Protein AF-A0A7Y2I2S9-F1 (afdb_monomer_lite)

Sequence (109 aa):
MSASVAVYPDKTAVVYGEKRYSYKDFGERVYRVASALKKQGVGKGDKVAFICPNIPPMREAHCAVQLIGADDYQEDGIHRGRNHPHLWLDGGLWPPQCLRLA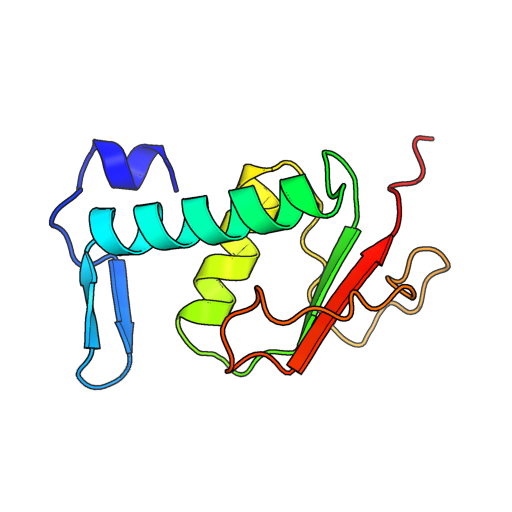ACPGTSG

Radius of gyration: 14.38 Å; chains: 1; bounding box: 27×27×43 Å

Secondary structure (DSSP, 8-state):
-HHHHHH-TTSEEEEETTEEEEHHHHHHHHHHHHHHHHHTT--TT-EEEEE--SSHHHHHHHHHHHHHT-EEE---TT---TT----B---TTS-TT--EEEEE-----

pLDDT: mean 75.86, std 15.79, range [36.81, 93.56]

Foldseek 3Di:
DVVCCVPFVQCFPDDDPPDTDGSVRLVVLLVLLLVVCVVVVDAAQKEKEWAADPDSLVVSNQSSCVVRNYHYDYPPPPDPDPRDFPAWDDDPSGDPGTDTMGIDHHPPD

Structure (mmCIF, N/CA/C/O backbone):
data_AF-A0A7Y2I2S9-F1
#
_entry.id   AF-A0A7Y2I2S9-F1
#
loop_
_atom_site.group_PDB
_atom_site.id
_atom_site.type_symbol
_atom_site.label_atom_id
_atom_site.label_alt_id
_atom_site.label_comp_id
_atom_site.label_asym_id
_atom_site.label_entity_id
_atom_site.label_seq_id
_atom_site.pdbx_PDB_ins_code
_atom_site.Cartn_x
_atom_site.Cartn_y
_atom_site.Cartn_z
_atom_site.occupancy
_atom_site.B_iso_or_equiv
_atom_site.auth_seq_id
_atom_site.auth_comp_id
_atom_site.auth_asym_id
_atom_site.auth_atom_id
_atom_site.pdbx_PDB_model_num
ATOM 1 N N . MET A 1 1 ? 8.669 6.430 -1.926 1.00 64.31 1 MET A N 1
ATOM 2 C CA . MET A 1 1 ? 8.002 5.562 -2.924 1.00 64.31 1 MET A CA 1
ATOM 3 C C . MET A 1 1 ? 7.232 6.356 -3.979 1.00 64.31 1 MET A C 1
ATOM 5 O O . MET A 1 1 ? 7.567 6.234 -5.147 1.00 64.31 1 MET A O 1
ATOM 9 N N . SER A 1 2 ? 6.230 7.163 -3.606 1.00 69.12 2 SER A N 1
ATOM 10 C CA . SER A 1 2 ? 5.318 7.834 -4.558 1.00 69.12 2 SER A CA 1
ATOM 11 C C . SER A 1 2 ? 6.021 8.680 -5.629 1.00 69.12 2 SER A C 1
ATOM 13 O O . SER A 1 2 ? 5.664 8.594 -6.799 1.00 69.12 2 SER A O 1
ATOM 15 N N . ALA A 1 3 ? 7.068 9.425 -5.262 1.00 74.25 3 ALA A N 1
ATOM 16 C CA . ALA A 1 3 ? 7.858 10.206 -6.216 1.00 74.25 3 ALA A CA 1
ATOM 17 C C . ALA A 1 3 ? 8.555 9.325 -7.272 1.00 74.25 3 ALA A C 1
ATOM 19 O O . ALA A 1 3 ? 8.518 9.633 -8.457 1.00 74.25 3 ALA A O 1
ATOM 20 N N . SER A 1 4 ? 9.145 8.194 -6.876 1.00 74.94 4 SER A N 1
ATOM 21 C CA . SER A 1 4 ? 9.841 7.292 -7.805 1.00 74.94 4 SER A CA 1
ATOM 22 C C . SER A 1 4 ? 8.884 6.596 -8.775 1.00 74.94 4 SER A C 1
ATOM 24 O O . SER A 1 4 ? 9.236 6.420 -9.936 1.00 74.94 4 SER A O 1
ATOM 26 N N . VAL A 1 5 ? 7.670 6.253 -8.324 1.00 78.00 5 VAL A N 1
ATOM 27 C CA . VAL A 1 5 ? 6.617 5.682 -9.184 1.00 78.00 5 VAL A CA 1
ATOM 28 C C . VAL A 1 5 ? 6.179 6.681 -10.255 1.00 78.00 5 VAL A C 1
ATOM 30 O O . VAL A 1 5 ? 6.017 6.300 -11.408 1.00 78.00 5 VAL A O 1
ATOM 33 N N . ALA A 1 6 ? 6.024 7.957 -9.892 1.00 77.69 6 ALA A N 1
ATOM 34 C CA . ALA A 1 6 ? 5.619 8.999 -10.832 1.00 77.69 6 ALA A CA 1
ATOM 35 C C . ALA A 1 6 ? 6.728 9.368 -11.832 1.00 77.69 6 ALA A C 1
ATOM 37 O O . ALA A 1 6 ? 6.441 9.652 -12.990 1.00 77.69 6 ALA A O 1
ATOM 38 N N . VAL A 1 7 ? 7.989 9.371 -11.390 1.00 85.06 7 VAL A N 1
ATOM 39 C CA . VAL A 1 7 ? 9.121 9.856 -12.198 1.00 85.06 7 VAL A CA 1
ATOM 40 C C . VAL A 1 7 ? 9.756 8.745 -13.047 1.00 85.06 7 VAL A C 1
ATOM 42 O O . VAL A 1 7 ? 10.252 9.017 -14.137 1.00 85.06 7 VAL A O 1
ATOM 45 N N . TYR A 1 8 ? 9.746 7.492 -12.581 1.00 87.19 8 TYR A N 1
ATOM 46 C CA . TYR A 1 8 ? 10.421 6.372 -13.250 1.00 87.19 8 TYR A CA 1
ATOM 47 C C . TYR A 1 8 ? 9.578 5.084 -13.284 1.00 87.19 8 TYR A C 1
ATOM 49 O O . TYR A 1 8 ? 10.077 4.036 -12.866 1.00 87.19 8 TYR A O 1
ATOM 57 N N . PRO A 1 9 ? 8.328 5.120 -13.780 1.00 83.06 9 PRO A N 1
ATOM 58 C CA . PRO A 1 9 ? 7.382 4.009 -13.651 1.00 83.06 9 PRO A CA 1
ATOM 59 C C . PRO A 1 9 ? 7.915 2.687 -14.216 1.00 83.06 9 PRO A C 1
ATOM 61 O O . PRO A 1 9 ? 7.784 1.657 -13.559 1.00 83.06 9 PRO A O 1
ATOM 64 N N . ASP A 1 10 ? 8.581 2.731 -15.373 1.00 89.75 10 ASP A N 1
ATOM 65 C CA . ASP A 1 10 ? 9.046 1.537 -16.091 1.00 89.75 10 ASP A CA 1
ATOM 66 C C . ASP A 1 10 ? 10.456 1.079 -15.680 1.00 89.75 10 ASP A C 1
ATOM 68 O O . ASP A 1 10 ? 10.917 0.013 -16.093 1.00 89.75 10 ASP A O 1
ATOM 72 N N . LYS A 1 11 ? 11.173 1.852 -14.846 1.00 89.75 11 LYS A N 1
ATOM 73 C CA . LYS A 1 11 ? 12.489 1.420 -14.352 1.00 89.75 11 LYS A CA 1
ATOM 74 C C . LYS A 1 11 ? 12.322 0.266 -13.373 1.00 89.75 11 LYS A C 1
ATOM 76 O O . LYS A 1 11 ? 11.401 0.248 -12.559 1.00 89.75 11 LYS A O 1
ATOM 81 N N . THR A 1 12 ? 13.255 -0.681 -13.406 1.00 90.75 12 THR A N 1
ATOM 82 C CA . THR A 1 12 ? 13.287 -1.780 -12.438 1.00 90.75 12 THR A CA 1
ATOM 83 C C . THR A 1 12 ? 13.515 -1.242 -11.023 1.00 90.75 12 THR A C 1
ATOM 85 O O . THR A 1 12 ? 14.522 -0.587 -10.761 1.00 90.75 12 THR A O 1
ATOM 88 N N . ALA A 1 13 ? 12.584 -1.539 -10.119 1.00 86.06 13 ALA A N 1
ATOM 89 C CA . ALA A 1 13 ? 12.641 -1.178 -8.704 1.00 86.06 13 ALA A CA 1
ATOM 90 C C . ALA A 1 13 ? 13.165 -2.322 -7.833 1.00 86.06 13 ALA A C 1
ATOM 92 O O . ALA A 1 13 ? 13.884 -2.090 -6.864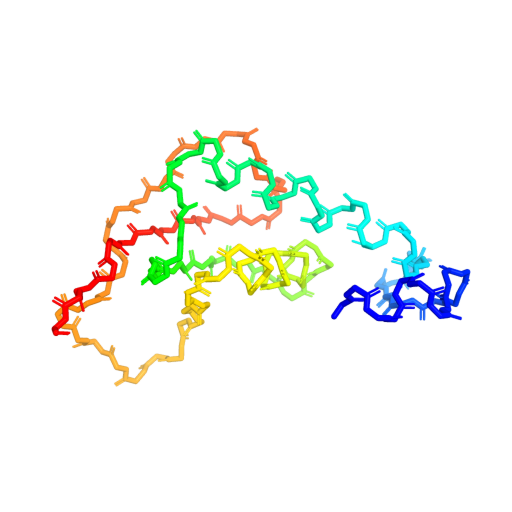 1.00 86.06 13 ALA A O 1
ATOM 93 N N . VAL A 1 14 ? 12.802 -3.563 -8.171 1.00 87.50 14 VAL A N 1
ATOM 94 C CA . VAL A 1 14 ? 13.159 -4.752 -7.392 1.00 87.50 14 VAL A CA 1
ATOM 95 C C . VAL A 1 14 ? 13.624 -5.862 -8.324 1.00 87.50 14 VAL A C 1
ATOM 97 O O . VAL A 1 14 ? 12.964 -6.168 -9.317 1.00 87.50 14 VAL A O 1
ATOM 100 N N . VAL A 1 15 ? 14.743 -6.489 -7.965 1.00 90.62 15 VAL A N 1
ATOM 101 C CA . VAL A 1 15 ? 15.258 -7.715 -8.583 1.00 90.62 15 VAL A CA 1
ATOM 102 C C . VAL A 1 15 ? 15.331 -8.783 -7.497 1.00 90.62 15 VAL A C 1
ATOM 104 O O . VAL A 1 15 ? 15.952 -8.563 -6.460 1.00 90.62 15 VAL A O 1
ATOM 107 N N . TYR A 1 16 ? 14.674 -9.921 -7.713 1.00 88.38 16 TYR A N 1
ATOM 108 C CA . TYR A 1 16 ? 14.673 -11.047 -6.781 1.00 88.38 16 TYR A CA 1
ATOM 109 C C . TYR A 1 16 ? 14.713 -12.369 -7.549 1.00 88.38 16 TYR A C 1
ATOM 111 O O . TYR A 1 16 ? 13.711 -12.798 -8.129 1.00 88.38 16 TYR A O 1
ATOM 119 N N . GLY A 1 17 ? 15.890 -13.000 -7.576 1.00 89.31 17 GLY A N 1
ATOM 120 C CA . GLY A 1 17 ? 16.172 -14.099 -8.498 1.00 89.31 17 GLY A CA 1
ATOM 121 C C . GLY A 1 17 ? 15.965 -13.642 -9.943 1.00 89.31 17 GLY A C 1
ATOM 122 O O . GLY A 1 17 ? 16.465 -12.596 -10.351 1.00 89.31 17 GLY A O 1
ATOM 123 N N . GLU A 1 18 ? 15.168 -14.391 -10.697 1.00 90.19 18 GLU A N 1
ATOM 124 C CA . GLU A 1 18 ? 14.802 -14.052 -12.079 1.00 90.19 18 GLU A CA 1
ATOM 125 C C . GLU A 1 18 ? 13.686 -13.001 -12.173 1.00 90.19 18 GLU A C 1
ATOM 127 O O . GLU A 1 18 ? 13.456 -12.417 -13.233 1.00 90.19 18 GLU A O 1
ATOM 132 N N . LYS A 1 19 ? 12.984 -12.728 -11.066 1.00 86.88 19 LYS A N 1
ATOM 133 C CA . LYS A 1 19 ? 11.858 -11.793 -11.056 1.00 86.88 19 LYS A CA 1
ATOM 134 C C . LYS A 1 19 ? 12.367 -10.360 -11.032 1.00 86.88 19 LYS A C 1
ATOM 136 O O . LYS A 1 19 ? 13.198 -9.989 -10.201 1.00 86.88 19 LYS A O 1
ATOM 141 N N . ARG A 1 20 ? 11.801 -9.540 -11.911 1.00 91.88 20 ARG A N 1
ATOM 142 C CA . ARG A 1 20 ? 12.037 -8.099 -11.985 1.00 91.88 20 ARG A CA 1
ATOM 143 C C . ARG A 1 20 ? 10.695 -7.394 -11.892 1.00 91.88 20 ARG A C 1
ATOM 145 O O . ARG A 1 20 ? 9.766 -7.767 -12.599 1.00 91.88 20 ARG A O 1
ATOM 152 N N . TYR A 1 21 ? 10.608 -6.394 -11.027 1.00 89.38 21 TYR A N 1
ATOM 153 C CA . TYR A 1 21 ? 9.428 -5.544 -10.898 1.00 89.38 21 TYR A CA 1
ATOM 154 C C . TYR A 1 21 ? 9.797 -4.120 -11.279 1.00 89.38 21 TYR A C 1
ATOM 156 O O . TYR A 1 21 ? 10.829 -3.608 -10.829 1.00 89.38 21 TYR A O 1
ATOM 164 N N . SER A 1 22 ? 8.960 -3.481 -12.092 1.00 93.56 22 SER A N 1
ATOM 165 C CA . SER A 1 22 ? 9.061 -2.044 -12.330 1.00 93.56 22 SER A CA 1
ATOM 166 C C . SER A 1 22 ? 8.644 -1.258 -11.078 1.00 93.56 22 SER A C 1
ATOM 168 O O . SER A 1 22 ? 8.022 -1.810 -10.162 1.00 93.56 22 SER A O 1
ATOM 170 N N . TYR A 1 23 ? 8.973 0.035 -11.008 1.00 90.25 23 TYR A N 1
ATOM 171 C CA . TYR A 1 23 ? 8.455 0.904 -9.944 1.00 90.25 23 TYR A CA 1
ATOM 172 C C . TYR A 1 23 ? 6.930 0.946 -9.945 1.00 90.25 23 TYR A C 1
ATOM 174 O O . TYR A 1 23 ? 6.339 0.973 -8.867 1.00 90.25 23 TYR A O 1
ATOM 182 N N . LYS A 1 24 ? 6.294 0.902 -11.120 1.00 90.06 24 LYS A N 1
ATOM 183 C CA . LYS A 1 24 ? 4.837 0.831 -11.234 1.00 90.06 24 LYS A CA 1
ATOM 184 C C . LYS A 1 24 ? 4.282 -0.441 -10.588 1.00 90.06 24 LYS A C 1
ATOM 186 O O . LYS A 1 24 ? 3.464 -0.336 -9.677 1.00 90.06 24 LYS A O 1
ATOM 191 N N . ASP A 1 25 ? 4.784 -1.616 -10.978 1.00 90.50 25 ASP A N 1
ATOM 192 C CA . ASP A 1 25 ? 4.323 -2.905 -10.430 1.00 90.50 25 ASP A CA 1
ATOM 193 C C . ASP A 1 25 ? 4.522 -2.966 -8.914 1.00 90.50 25 ASP A C 1
ATOM 195 O O . ASP A 1 25 ? 3.658 -3.412 -8.155 1.00 90.50 25 ASP A O 1
ATOM 199 N N . PHE A 1 26 ? 5.688 -2.506 -8.462 1.00 90.44 26 PHE A N 1
ATOM 200 C CA . PHE A 1 26 ? 6.035 -2.487 -7.052 1.00 90.44 26 PHE A CA 1
ATOM 201 C C . PHE A 1 26 ? 5.148 -1.510 -6.270 1.00 90.44 26 PHE A C 1
ATOM 203 O O . PHE A 1 26 ? 4.642 -1.854 -5.202 1.00 90.44 26 PHE A O 1
ATOM 210 N N . GLY A 1 27 ? 4.880 -0.328 -6.828 1.00 91.38 27 GLY A N 1
ATOM 211 C CA . GLY A 1 27 ? 3.970 0.662 -6.260 1.00 91.38 27 GLY A CA 1
ATOM 212 C C . GLY A 1 27 ? 2.545 0.130 -6.112 1.00 91.38 27 GLY A C 1
ATOM 213 O O . GLY A 1 27 ? 1.973 0.214 -5.028 1.00 91.38 27 GLY A O 1
ATOM 214 N N . GLU A 1 28 ? 1.981 -0.484 -7.153 1.00 91.94 28 GLU A N 1
ATOM 215 C CA . GLU A 1 28 ? 0.635 -1.080 -7.112 1.00 91.94 28 GLU A CA 1
ATOM 216 C C . GLU A 1 28 ? 0.505 -2.158 -6.026 1.00 91.94 28 GLU A C 1
ATOM 218 O O . GLU A 1 28 ? -0.518 -2.265 -5.344 1.00 91.94 28 GLU A O 1
ATOM 223 N N . ARG A 1 29 ? 1.557 -2.955 -5.823 1.00 90.81 29 ARG A N 1
ATOM 224 C CA . ARG A 1 29 ? 1.612 -3.953 -4.747 1.00 90.81 29 ARG A CA 1
ATOM 225 C C . ARG A 1 29 ? 1.646 -3.306 -3.367 1.00 90.81 29 ARG A C 1
ATOM 227 O O . ARG A 1 29 ? 0.844 -3.680 -2.513 1.00 90.81 29 ARG A O 1
ATOM 234 N N . VAL A 1 30 ? 2.481 -2.284 -3.178 1.00 91.69 30 VAL A N 1
ATOM 235 C CA . VAL A 1 30 ? 2.523 -1.488 -1.941 1.00 91.69 30 VAL A CA 1
ATOM 236 C C . VAL A 1 30 ? 1.155 -0.880 -1.625 1.00 91.69 30 VAL A C 1
ATOM 238 O O . VAL A 1 30 ? 0.691 -0.980 -0.490 1.00 91.69 30 VAL A O 1
ATOM 241 N N . TYR A 1 31 ? 0.463 -0.310 -2.616 1.00 91.56 31 TYR A N 1
ATOM 242 C CA . TYR A 1 31 ? -0.872 0.262 -2.417 1.00 91.56 31 TYR A CA 1
ATOM 243 C C . TYR A 1 31 ? -1.909 -0.783 -1.990 1.00 91.56 31 TYR A C 1
ATOM 245 O O . TYR A 1 31 ? -2.748 -0.493 -1.133 1.00 91.56 31 TYR A O 1
ATOM 253 N N . ARG A 1 32 ? -1.843 -2.008 -2.528 1.00 90.06 32 ARG A N 1
ATOM 254 C CA . ARG A 1 32 ? -2.722 -3.110 -2.100 1.00 90.06 32 ARG A CA 1
ATOM 255 C C . ARG A 1 32 ? -2.493 -3.489 -0.640 1.00 90.06 32 ARG A C 1
ATOM 257 O O . ARG A 1 32 ? -3.467 -3.600 0.103 1.00 90.06 32 ARG A O 1
ATOM 264 N N . VAL A 1 33 ? -1.235 -3.621 -0.217 1.00 88.00 33 VAL A N 1
ATOM 265 C CA . VAL A 1 33 ? -0.895 -3.918 1.185 1.00 88.00 33 VAL A CA 1
ATOM 266 C C . VAL A 1 33 ? -1.342 -2.778 2.103 1.00 88.00 33 VAL A C 1
ATOM 268 O O . VAL A 1 33 ? -2.011 -3.022 3.102 1.00 88.00 33 VAL A O 1
ATOM 271 N N . ALA A 1 34 ? -1.077 -1.524 1.731 1.00 89.56 34 ALA A N 1
ATOM 272 C CA . ALA A 1 34 ? -1.503 -0.354 2.498 1.00 89.56 34 ALA A CA 1
ATOM 273 C C . ALA A 1 34 ? -3.032 -0.280 2.652 1.00 89.56 34 ALA A C 1
ATOM 275 O O . ALA A 1 34 ? -3.540 0.035 3.727 1.00 89.56 34 ALA A O 1
ATOM 276 N N . SER A 1 35 ? -3.781 -0.600 1.591 1.00 89.88 35 SER A N 1
ATOM 277 C CA . SER A 1 35 ? -5.245 -0.670 1.644 1.00 89.88 35 SER A CA 1
ATOM 278 C C . SER A 1 35 ? -5.729 -1.778 2.581 1.00 89.88 35 SER A C 1
ATOM 280 O O . SER A 1 35 ? -6.661 -1.554 3.352 1.00 89.88 35 SER A O 1
ATOM 282 N N . ALA A 1 36 ? -5.089 -2.951 2.556 1.00 87.00 36 ALA A N 1
ATOM 283 C CA . ALA A 1 36 ? -5.412 -4.046 3.464 1.00 87.00 36 ALA A CA 1
ATOM 284 C C . ALA A 1 36 ? -5.143 -3.673 4.932 1.00 87.00 36 ALA A C 1
ATOM 286 O O . ALA A 1 36 ? -6.014 -3.889 5.769 1.00 87.00 36 ALA A O 1
ATOM 287 N N . LEU A 1 37 ? -4.002 -3.040 5.230 1.00 85.56 37 LEU A N 1
ATOM 288 C CA . LEU A 1 37 ? -3.669 -2.559 6.577 1.00 85.56 37 LEU A CA 1
ATOM 289 C C . LEU A 1 37 ? -4.701 -1.547 7.092 1.00 85.56 37 LEU A C 1
ATOM 291 O O . LEU A 1 37 ? -5.220 -1.705 8.194 1.00 85.56 37 LEU A O 1
ATOM 295 N N . LYS A 1 38 ? -5.088 -0.568 6.264 1.00 87.25 38 LYS A N 1
ATOM 296 C CA . LYS A 1 38 ? -6.146 0.393 6.622 1.00 87.25 38 LYS A CA 1
ATOM 297 C C . LYS A 1 38 ? -7.484 -0.28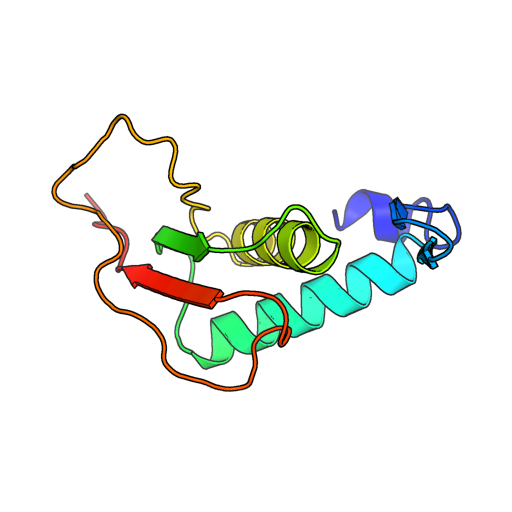3 6.916 1.00 87.25 38 LYS A C 1
ATOM 299 O O . LYS A 1 38 ? -8.176 0.117 7.845 1.00 87.25 38 LYS A O 1
ATOM 304 N N . LYS A 1 39 ? -7.858 -1.312 6.146 1.00 86.06 39 LYS A N 1
ATOM 305 C CA . LYS A 1 39 ? -9.093 -2.085 6.385 1.00 86.06 39 LYS A CA 1
ATOM 306 C C . LYS A 1 39 ? -9.068 -2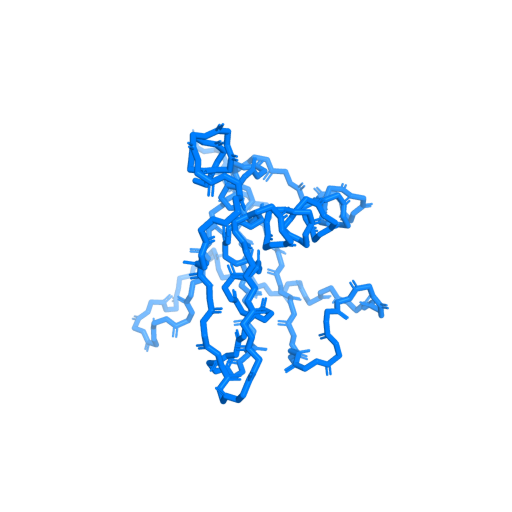.850 7.710 1.00 86.06 39 LYS A C 1
ATOM 308 O O . LYS A 1 39 ? -10.132 -3.120 8.250 1.00 86.06 39 LYS A O 1
ATOM 313 N N . GLN A 1 40 ? -7.883 -3.172 8.224 1.00 81.62 40 GLN A N 1
ATOM 314 C CA . GLN A 1 40 ? -7.687 -3.782 9.543 1.00 81.62 40 GLN A CA 1
ATOM 315 C C . GLN A 1 40 ? -7.614 -2.747 10.678 1.00 81.62 40 GLN A C 1
ATOM 317 O O . GLN A 1 40 ? -7.362 -3.108 11.821 1.00 81.62 40 GLN A O 1
ATOM 322 N N . GLY A 1 41 ? -7.831 -1.462 10.380 1.00 85.75 41 GLY A N 1
ATOM 323 C CA . GLY A 1 41 ? -7.817 -0.388 11.371 1.00 85.75 41 GLY A CA 1
ATOM 324 C C . GLY A 1 41 ? -6.436 0.198 11.655 1.00 85.75 41 GLY A C 1
ATOM 325 O O . GLY A 1 41 ? -6.344 1.083 12.495 1.00 85.75 41 GLY A O 1
ATOM 326 N N . VAL A 1 42 ? -5.389 -0.237 10.942 1.00 86.38 42 VAL A N 1
ATOM 327 C CA . VAL A 1 42 ? -4.045 0.330 11.099 1.00 86.38 42 VAL A CA 1
ATOM 328 C C . VAL A 1 42 ? -4.003 1.730 10.494 1.00 86.38 42 VAL A C 1
ATOM 330 O O . VAL A 1 42 ? -4.339 1.937 9.320 1.00 86.38 42 VAL A O 1
ATOM 333 N N . GLY A 1 43 ? -3.563 2.689 11.294 1.00 86.25 43 GLY A N 1
ATOM 334 C CA . GLY A 1 43 ? -3.523 4.097 10.953 1.00 86.25 43 GLY A CA 1
ATOM 335 C C . GLY A 1 43 ? -2.236 4.789 11.380 1.00 86.25 43 GLY A C 1
ATOM 336 O O . GLY A 1 43 ? -1.224 4.179 11.717 1.00 86.25 43 GLY A O 1
ATOM 337 N N . LYS A 1 44 ? -2.277 6.119 11.316 1.00 88.62 44 LYS A N 1
ATOM 338 C CA . LYS A 1 44 ? -1.129 6.962 11.635 1.00 88.62 44 LYS A CA 1
ATOM 339 C C . LYS A 1 44 ? -0.725 6.793 13.101 1.00 88.62 44 LYS A C 1
ATOM 341 O O . LYS A 1 44 ? -1.566 6.943 13.980 1.00 88.62 44 LYS A O 1
ATOM 346 N N . GLY A 1 45 ? 0.566 6.581 13.342 1.00 84.50 45 GLY A N 1
ATOM 347 C CA . GLY A 1 45 ? 1.136 6.421 14.682 1.00 84.50 45 GLY A CA 1
ATOM 348 C C . GLY A 1 45 ? 1.041 5.007 15.255 1.00 84.50 45 GLY A C 1
ATOM 349 O O . GLY A 1 45 ? 1.701 4.732 16.254 1.00 84.50 45 GLY A O 1
ATOM 350 N N . ASP A 1 46 ? 0.291 4.098 14.627 1.00 84.38 46 ASP A N 1
ATOM 351 C CA . ASP A 1 46 ? 0.305 2.691 15.024 1.00 84.38 46 ASP A CA 1
ATOM 352 C C . ASP A 1 46 ? 1.676 2.083 14.763 1.00 84.38 46 ASP A C 1
ATOM 354 O O . ASP A 1 46 ? 2.313 2.375 13.752 1.00 84.38 46 ASP A O 1
ATOM 358 N N . LYS A 1 47 ? 2.122 1.209 15.663 1.00 82.19 47 LYS A N 1
ATOM 359 C CA . LYS A 1 47 ? 3.372 0.466 15.494 1.00 82.19 47 LYS A CA 1
ATOM 360 C C . LYS A 1 47 ? 3.066 -0.876 14.879 1.00 82.19 47 LYS A C 1
ATOM 362 O O . LYS A 1 47 ? 2.224 -1.597 15.406 1.00 82.19 47 LYS A O 1
ATOM 367 N N . VAL A 1 48 ? 3.754 -1.208 13.796 1.00 83.12 48 VAL A N 1
ATOM 368 C CA . VAL A 1 48 ? 3.480 -2.396 12.994 1.00 83.12 48 VAL A CA 1
ATOM 369 C C . VAL A 1 48 ? 4.751 -3.221 12.858 1.00 83.12 48 VAL A C 1
ATOM 371 O O . VAL A 1 48 ? 5.744 -2.722 12.345 1.00 83.12 48 VAL A O 1
ATOM 374 N N . ALA A 1 49 ? 4.714 -4.480 13.288 1.00 80.94 49 ALA A N 1
ATOM 375 C CA . ALA A 1 49 ? 5.818 -5.425 13.157 1.00 80.94 49 ALA A CA 1
ATOM 376 C C . ALA A 1 49 ? 5.476 -6.560 12.192 1.00 80.94 49 ALA A C 1
ATOM 378 O O . ALA A 1 49 ? 4.348 -7.062 12.179 1.00 80.94 49 ALA A O 1
ATOM 379 N N . PHE A 1 50 ? 6.475 -7.007 11.428 1.00 77.50 50 PHE A N 1
ATOM 380 C CA . PHE A 1 50 ? 6.354 -8.135 10.506 1.00 77.50 50 PHE A CA 1
ATOM 381 C C . PHE A 1 50 ? 7.470 -9.149 10.711 1.00 77.50 50 PHE A C 1
ATOM 383 O O . PHE A 1 50 ? 8.633 -8.789 10.872 1.00 77.50 50 PHE A O 1
ATOM 390 N N . ILE A 1 51 ? 7.126 -10.429 10.582 1.00 76.25 51 ILE A N 1
ATOM 391 C CA . ILE A 1 51 ? 8.105 -11.514 10.481 1.00 76.25 51 ILE A CA 1
ATOM 392 C C . ILE A 1 51 ? 8.064 -12.050 9.048 1.00 76.25 51 ILE A C 1
ATOM 394 O O . ILE A 1 51 ? 7.078 -12.659 8.629 1.00 76.25 51 ILE A O 1
ATOM 398 N N . CYS A 1 52 ? 9.122 -11.803 8.275 1.00 75.38 52 CYS A N 1
ATOM 399 C CA . CYS A 1 52 ? 9.227 -12.167 6.861 1.00 75.38 52 CYS A CA 1
ATOM 400 C C . CYS A 1 52 ? 10.674 -12.537 6.502 1.00 75.38 52 CYS A C 1
ATOM 402 O O . CYS A 1 52 ? 11.591 -11.899 7.020 1.00 75.38 52 CYS A O 1
ATOM 404 N N . PRO A 1 53 ? 10.919 -13.506 5.600 1.00 77.94 53 PRO A N 1
ATOM 405 C CA . PRO A 1 53 ? 12.222 -13.612 4.952 1.00 77.94 53 PRO A CA 1
ATOM 406 C C . PRO A 1 53 ? 12.535 -12.352 4.120 1.00 77.94 53 PRO A C 1
ATOM 408 O O . PRO A 1 53 ? 11.653 -11.563 3.789 1.00 77.94 53 PRO A O 1
ATOM 411 N N . ASN A 1 54 ? 13.797 -12.155 3.733 1.00 82.81 54 ASN A N 1
ATOM 412 C CA . ASN A 1 54 ? 14.190 -11.019 2.891 1.00 82.81 54 ASN A CA 1
ATOM 413 C C . ASN A 1 54 ? 13.765 -11.233 1.424 1.00 82.81 54 ASN A C 1
ATOM 415 O O . ASN A 1 54 ? 14.556 -11.636 0.570 1.00 82.81 54 ASN A O 1
ATOM 419 N N . ILE A 1 55 ? 12.482 -11.005 1.155 1.00 84.62 55 ILE A N 1
ATOM 420 C CA . ILE A 1 55 ? 11.808 -11.211 -0.133 1.00 84.62 55 ILE A CA 1
ATOM 421 C C . ILE A 1 55 ? 11.014 -9.957 -0.534 1.00 84.62 55 ILE A C 1
ATOM 423 O O . ILE A 1 55 ? 10.715 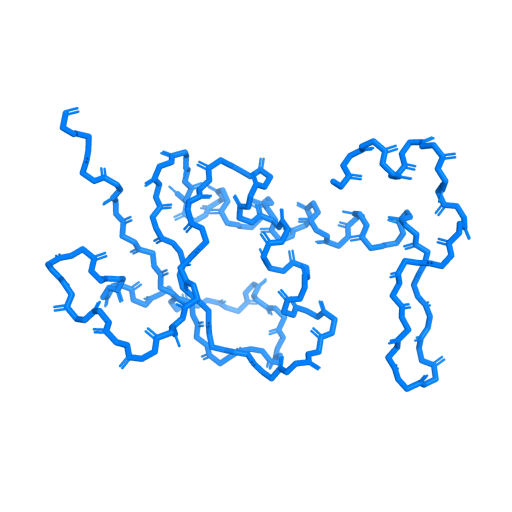-9.129 0.328 1.00 84.62 55 ILE A O 1
ATOM 427 N N . PRO A 1 56 ? 10.618 -9.784 -1.813 1.00 86.50 56 PRO A N 1
ATOM 428 C CA . PRO A 1 56 ? 9.903 -8.586 -2.264 1.00 86.50 56 PRO A CA 1
ATOM 429 C C . PRO A 1 56 ? 8.668 -8.224 -1.419 1.00 86.50 56 PRO A C 1
ATOM 431 O O . PRO A 1 56 ? 8.550 -7.054 -1.061 1.00 86.50 56 PRO A O 1
ATOM 434 N N . PRO A 1 57 ? 7.830 -9.186 -0.975 1.00 85.25 57 PRO A N 1
ATOM 435 C CA . PRO A 1 57 ? 6.743 -8.910 -0.036 1.00 85.25 57 PRO A CA 1
ATOM 436 C C . PRO A 1 57 ? 7.136 -8.187 1.256 1.00 85.25 57 PRO A C 1
ATOM 438 O O . PRO A 1 57 ? 6.383 -7.341 1.727 1.00 85.25 57 PRO A O 1
ATOM 441 N N . MET A 1 58 ? 8.320 -8.464 1.811 1.00 86.62 58 MET A N 1
ATOM 442 C CA . MET A 1 58 ? 8.840 -7.741 2.976 1.00 86.62 58 MET A CA 1
ATOM 443 C C . MET A 1 58 ? 9.047 -6.261 2.645 1.00 86.62 58 MET A C 1
ATOM 445 O O . MET A 1 58 ? 8.641 -5.374 3.386 1.00 86.62 58 MET A O 1
ATOM 449 N N . ARG A 1 59 ? 9.647 -5.966 1.488 1.00 88.00 59 ARG A N 1
ATOM 450 C CA . ARG A 1 59 ? 9.851 -4.579 1.051 1.00 88.00 59 ARG A CA 1
ATOM 451 C C . ARG A 1 59 ? 8.526 -3.873 0.758 1.00 88.00 59 ARG A C 1
ATOM 453 O O . ARG A 1 59 ? 8.405 -2.687 1.059 1.00 88.00 59 ARG A O 1
ATOM 460 N N . GLU A 1 60 ? 7.547 -4.594 0.209 1.00 89.19 60 GLU A N 1
ATOM 461 C CA . GLU A 1 60 ? 6.186 -4.090 -0.014 1.00 89.19 60 GLU A CA 1
ATOM 462 C C . GLU A 1 60 ? 5.523 -3.688 1.314 1.00 89.19 60 GLU A C 1
ATOM 464 O O . GLU A 1 60 ? 4.963 -2.597 1.412 1.00 89.19 60 GLU A O 1
ATOM 469 N N . ALA A 1 61 ? 5.653 -4.535 2.339 1.00 86.81 61 ALA A N 1
ATOM 470 C CA . ALA A 1 61 ? 5.151 -4.317 3.693 1.00 86.81 61 ALA A CA 1
ATOM 471 C C . ALA A 1 61 ? 5.710 -3.050 4.348 1.00 86.81 61 ALA A C 1
ATOM 473 O O . ALA A 1 61 ? 4.940 -2.166 4.725 1.00 86.81 61 ALA A O 1
ATOM 474 N N . HIS A 1 62 ? 7.038 -2.926 4.412 1.00 87.94 62 HIS A N 1
ATOM 475 C CA . HIS A 1 62 ? 7.708 -1.759 4.997 1.00 87.94 62 HIS A CA 1
ATOM 476 C C . HIS A 1 62 ? 7.269 -0.456 4.314 1.00 87.94 62 HIS A C 1
ATOM 478 O O . HIS A 1 62 ? 6.916 0.532 4.959 1.00 87.94 62 HIS A O 1
ATOM 484 N N . CYS A 1 63 ? 7.213 -0.466 2.978 1.00 90.06 63 CYS A N 1
ATOM 485 C CA . CYS A 1 63 ? 6.757 0.694 2.217 1.00 90.06 63 CYS A CA 1
ATOM 486 C C . CYS A 1 63 ? 5.277 1.011 2.468 1.00 90.06 63 CYS A C 1
ATOM 488 O O . CYS A 1 63 ? 4.908 2.183 2.498 1.00 90.06 63 CYS A O 1
ATOM 490 N N . ALA A 1 64 ? 4.431 -0.006 2.638 1.00 90.56 64 ALA A N 1
ATOM 491 C CA . ALA A 1 64 ? 3.011 0.173 2.910 1.00 90.56 64 ALA A CA 1
ATOM 492 C C . ALA A 1 64 ? 2.760 0.790 4.291 1.00 90.56 64 ALA A C 1
ATOM 494 O O . ALA A 1 64 ? 1.930 1.689 4.397 1.00 90.56 64 ALA A O 1
ATOM 495 N N . VAL A 1 65 ? 3.499 0.370 5.321 1.00 89.38 65 VAL A N 1
ATOM 496 C CA . VAL A 1 65 ? 3.413 0.948 6.675 1.00 89.38 65 VAL A CA 1
ATOM 497 C C . VAL A 1 65 ? 3.790 2.423 6.673 1.00 89.38 65 VAL A C 1
ATOM 499 O O . VAL A 1 65 ? 3.012 3.267 7.120 1.00 89.38 65 VAL A O 1
ATOM 502 N N . GLN A 1 66 ? 4.920 2.754 6.051 1.00 89.62 66 GLN A N 1
ATOM 503 C CA . GLN A 1 66 ? 5.350 4.146 5.908 1.00 89.62 66 GLN A CA 1
ATOM 504 C C . GLN A 1 66 ? 4.330 4.974 5.113 1.00 89.62 66 GLN A C 1
ATOM 506 O O . GLN A 1 66 ? 4.064 6.129 5.439 1.00 89.62 66 GLN A O 1
ATOM 511 N N . LEU A 1 67 ? 3.709 4.381 4.086 1.00 90.69 67 LEU A N 1
ATOM 512 C CA . LEU A 1 67 ? 2.704 5.052 3.262 1.00 90.69 67 LEU A CA 1
ATOM 513 C C . LEU A 1 67 ? 1.426 5.404 4.040 1.00 90.69 67 LEU A C 1
ATOM 515 O O . LEU A 1 67 ? 0.786 6.410 3.729 1.00 90.69 67 LEU A O 1
ATOM 519 N N . ILE A 1 68 ? 1.032 4.596 5.028 1.00 90.06 68 ILE A N 1
ATOM 520 C CA . ILE A 1 68 ? -0.150 4.869 5.862 1.00 90.06 68 ILE A CA 1
ATOM 521 C C . ILE A 1 68 ? 0.167 5.739 7.088 1.00 90.06 68 ILE A C 1
ATOM 523 O O . ILE A 1 68 ? -0.750 6.090 7.829 1.00 90.06 68 ILE A O 1
ATOM 527 N N . GLY A 1 69 ? 1.432 6.137 7.264 1.00 87.81 69 GLY A N 1
ATOM 528 C CA . GLY A 1 69 ? 1.894 6.959 8.384 1.00 87.81 69 GLY A CA 1
ATOM 529 C C . GLY A 1 69 ? 2.026 6.192 9.700 1.00 87.81 69 GLY A C 1
ATOM 530 O O . GLY A 1 69 ? 2.035 6.816 10.760 1.00 87.81 69 GLY A O 1
ATOM 531 N N . ALA A 1 70 ? 2.070 4.864 9.628 1.00 87.56 70 ALA A N 1
ATOM 532 C CA . ALA A 1 70 ? 2.358 3.995 10.757 1.00 87.56 70 ALA A CA 1
ATOM 533 C C . ALA A 1 70 ? 3.879 3.867 10.952 1.00 87.56 70 ALA A C 1
ATOM 535 O O . ALA A 1 70 ? 4.664 4.084 10.022 1.00 87.56 70 ALA A O 1
ATOM 536 N N . ASP A 1 71 ? 4.280 3.510 12.166 1.00 84.50 71 ASP A N 1
ATOM 537 C CA . ASP A 1 71 ? 5.662 3.243 12.535 1.00 84.50 71 ASP A CA 1
ATOM 538 C C . ASP A 1 71 ? 6.005 1.793 12.192 1.00 84.50 71 ASP A C 1
ATOM 540 O O . ASP A 1 71 ? 5.436 0.844 12.736 1.00 84.50 71 ASP A O 1
ATOM 544 N N . ASP A 1 72 ? 6.969 1.626 11.300 1.00 80.19 72 ASP A N 1
ATOM 545 C CA . ASP A 1 72 ? 7.526 0.328 10.940 1.00 80.19 72 ASP A CA 1
ATOM 546 C C . ASP A 1 72 ? 8.469 -0.155 12.046 1.00 80.19 72 ASP A C 1
ATOM 548 O O . ASP A 1 72 ? 9.536 0.420 12.270 1.00 80.19 72 ASP A O 1
ATOM 552 N N . TYR A 1 73 ? 8.041 -1.180 12.778 1.00 71.56 73 TYR A N 1
ATOM 553 C CA . TYR A 1 73 ? 8.798 -1.803 13.851 1.00 71.56 73 TYR A CA 1
ATOM 554 C C . TYR A 1 73 ? 9.451 -3.078 13.324 1.00 71.56 73 TYR A C 1
ATOM 556 O O . TYR A 1 73 ? 8.868 -4.164 13.334 1.00 71.56 73 TYR A O 1
ATOM 564 N N . GLN A 1 74 ? 10.682 -2.946 12.842 1.00 63.16 74 GLN A N 1
ATOM 565 C CA . GLN A 1 74 ? 11.514 -4.107 12.576 1.00 63.16 74 GLN A CA 1
ATOM 566 C C . GLN A 1 74 ? 12.058 -4.622 13.915 1.00 63.16 74 GLN A C 1
ATOM 568 O O . GLN A 1 74 ? 12.558 -3.839 14.722 1.00 63.16 74 GLN A O 1
ATOM 573 N N . GLU A 1 75 ? 11.922 -5.926 14.175 1.00 54.84 75 GLU A N 1
ATOM 574 C CA . GLU A 1 75 ? 12.483 -6.578 15.365 1.00 54.84 75 GLU A CA 1
ATOM 575 C C . GLU A 1 75 ? 14.019 -6.567 15.297 1.00 54.84 75 GLU A C 1
ATOM 577 O O . GLU A 1 75 ? 14.671 -7.560 14.976 1.00 54.84 75 GLU A O 1
ATOM 582 N N . ASP A 1 76 ? 14.613 -5.422 15.608 1.00 43.47 76 ASP A N 1
ATOM 583 C CA . ASP A 1 76 ? 16.016 -5.305 15.959 1.00 43.47 76 ASP A CA 1
ATOM 584 C C . ASP A 1 76 ? 16.080 -5.733 17.428 1.00 43.47 76 ASP A C 1
ATOM 586 O O . ASP A 1 76 ? 15.620 -4.998 18.301 1.00 43.47 76 ASP A O 1
ATOM 590 N N . GLY A 1 77 ? 16.548 -6.957 17.700 1.00 40.38 77 GLY A N 1
ATOM 591 C CA . GLY A 1 77 ? 16.396 -7.702 18.965 1.00 40.38 77 GLY A CA 1
ATOM 592 C C . GLY A 1 77 ? 16.968 -7.096 20.265 1.00 40.38 77 GLY A C 1
ATOM 593 O O . GLY A 1 77 ? 17.433 -7.842 21.121 1.00 40.38 77 GLY A O 1
ATOM 594 N N . ILE A 1 78 ? 16.954 -5.774 20.442 1.00 39.28 78 ILE A N 1
ATOM 595 C CA . ILE A 1 78 ? 17.608 -5.027 21.522 1.00 39.28 78 ILE A CA 1
ATOM 596 C C . ILE A 1 78 ? 16.609 -4.234 22.395 1.00 39.28 78 ILE A C 1
ATOM 598 O O . ILE A 1 78 ? 16.938 -3.920 23.535 1.00 39.28 78 ILE A O 1
ATOM 602 N N . HIS A 1 79 ? 15.363 -3.974 21.970 1.00 44.34 79 HIS A N 1
ATOM 603 C CA . HIS A 1 79 ? 14.453 -3.098 22.735 1.00 44.34 79 HIS A CA 1
ATOM 604 C C . HIS A 1 79 ? 13.108 -3.735 23.109 1.00 44.34 79 HIS A C 1
ATOM 606 O O . HIS A 1 79 ? 12.084 -3.344 22.561 1.00 44.34 79 HIS A O 1
ATOM 612 N N . ARG A 1 80 ? 13.063 -4.639 24.103 1.00 46.34 80 ARG A N 1
ATOM 613 C CA . ARG A 1 80 ? 11.800 -5.069 24.756 1.00 46.34 80 ARG A CA 1
ATOM 614 C C . ARG A 1 80 ? 11.220 -3.951 25.641 1.00 46.34 80 ARG A C 1
ATOM 616 O O . ARG A 1 80 ? 11.415 -3.941 26.852 1.00 46.34 80 ARG A O 1
ATOM 623 N N . GLY A 1 81 ? 10.539 -2.979 25.037 1.00 50.22 81 GLY A N 1
ATOM 624 C CA . GLY A 1 81 ? 9.787 -1.927 25.737 1.00 50.22 81 GLY A CA 1
ATOM 625 C C . GLY A 1 81 ? 8.283 -2.221 25.876 1.00 50.22 81 GLY A C 1
ATOM 626 O O . GLY A 1 81 ? 7.745 -3.094 25.207 1.00 50.22 81 GLY A O 1
ATOM 627 N N . ARG A 1 82 ? 7.575 -1.433 26.702 1.00 53.44 82 ARG A N 1
ATOM 628 C CA . ARG A 1 82 ? 6.110 -1.508 26.941 1.00 53.44 82 ARG A CA 1
ATOM 629 C C . ARG A 1 82 ? 5.219 -1.277 25.701 1.00 53.44 82 ARG A C 1
ATOM 631 O O . ARG A 1 82 ? 4.019 -1.496 25.787 1.00 53.44 82 ARG A O 1
ATOM 638 N N . ASN A 1 83 ? 5.803 -0.879 24.569 1.00 56.03 83 ASN A N 1
ATOM 639 C CA . ASN A 1 83 ? 5.109 -0.537 23.320 1.00 56.03 83 ASN A CA 1
ATOM 640 C C . ASN A 1 83 ? 5.377 -1.563 22.202 1.00 56.03 83 ASN A C 1
ATOM 642 O O . ASN A 1 83 ? 5.396 -1.209 21.026 1.00 56.03 83 ASN A O 1
ATOM 646 N N . HIS A 1 84 ? 5.658 -2.812 22.581 1.00 58.69 84 HIS A N 1
ATOM 647 C CA . HIS A 1 84 ? 5.825 -3.918 21.641 1.00 58.69 84 HIS A CA 1
ATOM 648 C C . HIS A 1 84 ? 4.478 -4.327 21.029 1.00 58.69 84 HIS A C 1
ATOM 650 O O . HIS A 1 84 ? 3.502 -4.493 21.779 1.00 58.69 84 HIS A O 1
ATOM 656 N N . PRO A 1 85 ? 4.407 -4.539 19.704 1.00 59.72 85 PRO A N 1
ATOM 657 C CA . PRO A 1 85 ? 3.227 -5.104 19.066 1.00 59.72 85 PRO A CA 1
ATOM 658 C C . PRO A 1 85 ? 2.943 -6.508 19.621 1.00 59.72 85 PRO A C 1
ATOM 660 O O . PRO A 1 85 ? 3.673 -7.459 19.369 1.00 59.72 85 PRO A O 1
ATOM 663 N N . HIS A 1 86 ? 1.885 -6.641 20.417 1.00 55.06 86 HIS A 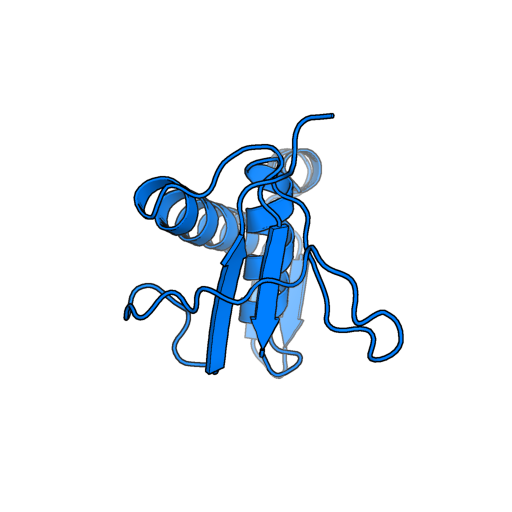N 1
ATOM 664 C CA . HIS A 1 86 ? 1.480 -7.904 21.053 1.00 55.06 86 HIS A CA 1
ATOM 665 C C . HIS A 1 86 ? 0.194 -8.476 20.447 1.00 55.06 86 HIS A C 1
ATOM 667 O O . HIS A 1 86 ? -0.089 -9.665 20.605 1.00 55.06 86 HIS A O 1
ATOM 673 N N . LEU A 1 87 ? -0.579 -7.643 19.743 1.00 54.06 87 LEU A N 1
ATOM 674 C CA . LEU A 1 87 ? -1.758 -8.071 19.008 1.00 54.06 87 LEU A CA 1
ATOM 675 C C . LEU A 1 87 ? -1.326 -8.576 17.638 1.00 54.06 87 LEU A C 1
ATOM 677 O O . LEU A 1 87 ? -0.988 -7.789 16.757 1.00 54.06 87 LEU A O 1
ATOM 681 N N . TRP A 1 88 ? -1.356 -9.891 17.471 1.00 59.00 88 TRP A N 1
ATOM 682 C CA . TRP A 1 88 ? -1.163 -10.525 16.177 1.00 59.00 88 TRP A CA 1
ATOM 683 C C . TRP A 1 88 ? -2.448 -10.413 15.362 1.00 59.00 88 TRP A C 1
ATOM 685 O O . TRP A 1 88 ? -3.515 -10.818 15.821 1.00 59.00 88 TRP A O 1
ATOM 695 N N . LEU A 1 89 ? -2.344 -9.849 14.163 1.00 56.88 89 LEU A N 1
ATOM 696 C CA . LEU A 1 89 ? -3.443 -9.820 13.211 1.00 56.88 89 LEU A CA 1
ATOM 697 C C . LEU A 1 89 ? -3.484 -11.176 12.501 1.00 56.88 89 LEU A C 1
ATOM 699 O O . LEU A 1 89 ? -2.649 -11.465 11.642 1.00 56.88 89 LEU A O 1
ATOM 703 N N . ASP A 1 90 ? -4.452 -12.011 12.868 1.00 49.25 90 ASP A N 1
ATOM 704 C CA . ASP A 1 90 ? -4.768 -13.230 12.129 1.00 49.25 90 ASP A CA 1
ATOM 705 C C . ASP A 1 90 ? -5.575 -12.847 10.880 1.00 49.25 90 ASP A C 1
ATOM 707 O O . ASP A 1 90 ? -6.663 -12.280 10.982 1.00 49.25 90 ASP A O 1
ATOM 711 N N . GLY A 1 91 ? -5.072 -13.127 9.674 1.00 49.91 91 GLY A N 1
ATOM 712 C CA . GLY A 1 91 ? -5.875 -12.868 8.476 1.00 49.91 91 GLY A CA 1
ATOM 713 C C . GLY A 1 91 ? -5.152 -13.025 7.144 1.00 49.91 91 GLY A C 1
ATOM 714 O O . GLY A 1 91 ? -4.195 -12.314 6.849 1.00 49.91 91 GLY A O 1
ATOM 715 N N . GLY A 1 92 ? -5.674 -13.913 6.292 1.00 49.31 92 GLY A N 1
ATOM 716 C CA . GLY A 1 92 ? -5.172 -14.282 4.958 1.00 49.31 92 GLY A CA 1
ATOM 717 C C . GLY A 1 92 ? -5.230 -13.201 3.865 1.00 49.31 92 GLY A C 1
ATOM 718 O O . GLY A 1 92 ? -5.512 -13.513 2.713 1.00 49.31 92 GLY A O 1
ATOM 719 N N . LEU A 1 93 ? -4.970 -11.937 4.205 1.00 49.72 93 LEU A N 1
ATOM 720 C CA . LEU A 1 93 ? -4.789 -10.810 3.272 1.00 49.72 93 LEU A CA 1
ATOM 721 C C . LEU A 1 93 ? -3.311 -10.451 3.058 1.00 49.72 93 LEU A C 1
ATOM 723 O O . LEU A 1 93 ? -2.978 -9.549 2.287 1.00 49.72 93 LEU A O 1
ATOM 727 N N . TRP A 1 94 ? -2.431 -11.149 3.765 1.00 59.78 94 TRP A N 1
ATOM 728 C CA . TRP A 1 94 ? -0.996 -10.958 3.741 1.00 59.78 94 TRP A CA 1
ATOM 729 C C . TRP A 1 94 ? -0.350 -11.728 2.583 1.00 59.78 94 TRP A C 1
ATOM 731 O O . TRP A 1 94 ? -0.876 -12.773 2.186 1.00 59.78 94 TRP A O 1
ATOM 741 N N . PRO A 1 95 ? 0.793 -11.279 2.028 1.00 60.38 95 PRO A N 1
ATOM 742 C CA . PRO A 1 95 ? 1.555 -12.126 1.129 1.00 60.38 95 PRO A CA 1
ATOM 743 C C . PRO A 1 95 ? 1.833 -13.459 1.841 1.00 60.38 95 PRO A C 1
ATOM 745 O O . PRO A 1 95 ? 2.358 -13.434 2.956 1.00 60.38 95 PRO A O 1
ATOM 748 N N . PRO A 1 96 ? 1.533 -14.617 1.222 1.00 62.66 96 PRO A N 1
ATOM 749 C CA . PRO A 1 96 ? 1.576 -15.933 1.881 1.00 62.66 96 PRO A CA 1
ATOM 750 C C . PRO A 1 96 ? 2.967 -16.325 2.400 1.00 62.66 96 PRO A C 1
ATOM 752 O O . PRO A 1 96 ? 3.147 -17.369 3.012 1.00 62.66 96 PRO A O 1
ATOM 755 N N . GLN A 1 97 ? 3.966 -15.499 2.109 1.00 63.91 97 GLN A N 1
ATOM 756 C CA . GLN A 1 97 ? 5.369 -15.712 2.399 1.00 63.91 97 GLN A CA 1
ATOM 757 C C . GLN A 1 97 ? 5.822 -15.015 3.686 1.00 63.91 97 GLN A C 1
ATOM 759 O O . GLN A 1 97 ? 6.966 -15.219 4.084 1.00 63.91 97 GLN A O 1
ATOM 764 N N . CYS A 1 98 ? 4.969 -14.217 4.341 1.00 63.34 98 CYS A N 1
ATOM 765 C CA . CYS A 1 98 ? 5.294 -13.680 5.656 1.00 63.34 98 CYS A CA 1
ATOM 766 C C . CYS A 1 98 ? 4.432 -14.253 6.779 1.00 63.34 98 CYS A C 1
ATOM 768 O O . CYS A 1 98 ? 3.257 -14.562 6.618 1.00 63.34 98 CYS A O 1
ATOM 770 N N . LEU A 1 99 ? 5.103 -14.470 7.904 1.00 53.28 99 LEU A N 1
ATOM 771 C CA . LEU A 1 99 ? 4.723 -15.407 8.951 1.00 53.28 99 LEU A CA 1
ATOM 772 C C . LEU A 1 99 ? 3.774 -14.782 9.966 1.00 53.28 99 LEU A C 1
ATOM 774 O O . LEU A 1 99 ? 2.947 -15.489 10.535 1.00 53.28 99 LEU A O 1
ATOM 778 N N . ARG A 1 100 ? 3.916 -13.478 10.236 1.00 61.59 100 ARG A N 1
ATOM 779 C CA . ARG A 1 100 ? 3.115 -12.804 11.257 1.00 61.59 100 ARG A CA 1
ATOM 780 C C . ARG A 1 100 ? 3.154 -11.286 11.121 1.00 61.59 100 ARG A C 1
ATOM 782 O O . ARG A 1 100 ? 4.182 -10.730 10.733 1.00 61.59 100 ARG A O 1
ATOM 789 N N . LEU A 1 101 ? 2.035 -10.653 11.459 1.00 68.88 101 LEU A N 1
ATOM 790 C CA . LEU A 1 101 ? 1.847 -9.208 11.529 1.00 68.88 101 LEU A CA 1
ATOM 791 C C . LEU A 1 101 ? 1.318 -8.871 12.921 1.00 68.88 101 LEU A C 1
ATOM 793 O O . LEU A 1 101 ? 0.339 -9.481 13.348 1.00 68.88 101 LEU A O 1
ATOM 797 N N . ALA A 1 102 ? 1.935 -7.919 13.610 1.00 67.69 102 ALA A N 1
ATOM 798 C CA . ALA A 1 102 ? 1.396 -7.375 14.847 1.00 67.69 102 ALA A CA 1
ATOM 799 C C . ALA A 1 102 ? 1.264 -5.858 14.770 1.00 67.69 102 ALA A C 1
ATOM 801 O O . ALA A 1 102 ? 2.137 -5.195 14.216 1.00 67.69 102 ALA A O 1
ATOM 802 N N . ALA A 1 103 ? 0.182 -5.316 15.329 1.00 69.75 103 ALA A N 1
ATOM 803 C CA . ALA A 1 103 ? -0.035 -3.877 15.416 1.00 69.75 103 ALA A CA 1
ATOM 804 C C . ALA A 1 103 ? -0.408 -3.478 16.847 1.00 69.75 103 ALA A C 1
ATOM 806 O O . ALA A 1 103 ? -1.202 -4.163 17.486 1.00 69.75 103 ALA A O 1
ATOM 807 N N . CYS A 1 104 ? 0.136 -2.380 17.366 1.00 73.50 104 CYS A N 1
ATOM 808 C CA . CYS A 1 104 ? -0.374 -1.772 18.595 1.00 73.50 104 CYS A CA 1
ATOM 809 C C . CYS A 1 104 ? -0.627 -0.272 18.403 1.00 73.50 104 CYS A C 1
ATOM 811 O O . CYS A 1 104 ? 0.151 0.374 17.692 1.00 73.50 104 CYS A O 1
ATOM 813 N N . PRO A 1 105 ? -1.663 0.290 19.058 1.00 71.94 105 PRO A N 1
ATOM 814 C CA . PRO A 1 105 ? -1.922 1.721 19.014 1.00 71.94 105 PRO A CA 1
ATOM 815 C C . PRO A 1 105 ? -0.688 2.510 19.441 1.00 71.94 105 PRO A C 1
ATOM 817 O O . PRO A 1 105 ? -0.065 2.201 20.463 1.00 71.94 105 PRO A O 1
ATOM 820 N N . GLY A 1 106 ? -0.336 3.537 18.674 1.00 64.25 106 GLY A N 1
ATOM 821 C CA . GLY A 1 106 ? 0.652 4.509 19.123 1.00 64.25 106 GLY A CA 1
ATOM 822 C C . GLY A 1 106 ? 0.144 5.208 20.375 1.00 64.25 106 GLY A C 1
ATOM 823 O O . GLY A 1 106 ? -0.934 5.798 20.358 1.00 64.25 106 GLY A O 1
ATOM 824 N N . THR A 1 107 ? 0.899 5.166 21.473 1.00 53.12 107 THR A N 1
ATOM 825 C CA . THR A 1 107 ? 0.614 6.028 22.622 1.00 53.12 107 THR A CA 1
ATOM 826 C C . THR A 1 107 ? 0.835 7.473 22.182 1.00 53.12 107 THR A C 1
ATOM 828 O O . THR A 1 107 ? 1.979 7.921 22.099 1.00 53.12 107 THR A O 1
ATOM 831 N N . SER A 1 108 ? -0.240 8.190 21.860 1.00 44.34 108 SER A N 1
ATOM 832 C CA . SER A 1 108 ? -0.225 9.647 21.771 1.00 44.34 108 SER A CA 1
ATOM 833 C C . SER A 1 108 ? 0.060 10.189 23.172 1.00 44.34 108 SER A C 1
ATOM 835 O O . SER A 1 108 ? -0.826 10.176 24.028 1.00 44.34 108 SER A O 1
ATOM 837 N N . GLY A 1 109 ? 1.319 10.547 23.421 1.00 36.81 109 GLY A N 1
ATOM 838 C CA . GLY A 1 109 ? 1.704 11.428 24.522 1.00 36.81 109 GLY A CA 1
ATOM 839 C C . GLY A 1 109 ? 1.460 12.878 24.143 1.00 36.81 109 GLY A C 1
ATOM 840 O O . GLY A 1 109 ? 1.614 13.189 22.939 1.00 36.81 109 GLY A O 1
#